Protein AF-A0A948V8E2-F1 (afdb_monomer_lite)

Sequence (60 aa):
MDIARKIGIGIVMIVPTVVGSGALWHIFHSWLAVIIWVILMAALCGGILSGKSIRGLVSR

Foldseek 3Di:
DDPVVLVVLVVVLVVCLVVVLVVQCVPPVDPVSNVVSNVVSVVVSVCVSVVVDCVVVPPD

Structure (mmCIF, N/CA/C/O backbone):
data_AF-A0A948V8E2-F1
#
_entry.id   AF-A0A948V8E2-F1
#
loop_
_atom_site.group_PDB
_atom_site.id
_atom_site.type_symbol
_atom_site.label_atom_id
_atom_site.label_alt_id
_atom_site.label_comp_id
_atom_site.label_asym_id
_atom_site.label_entity_id
_atom_site.label_seq_id
_atom_site.pdbx_PDB_ins_code
_atom_site.Cartn_x
_atom_site.Cartn_y
_atom_site.Cartn_z
_atom_site.occupancy
_atom_site.B_iso_or_equiv
_atom_site.auth_seq_id
_atom_site.auth_comp_id
_atom_site.auth_asym_id
_atom_site.auth_atom_id
_atom_site.pdbx_PDB_model_num
ATOM 1 N N . MET A 1 1 ? -14.530 7.783 13.238 1.00 73.00 1 MET A N 1
ATOM 2 C CA . MET A 1 1 ? -13.982 6.410 13.286 1.00 73.00 1 MET A CA 1
ATOM 3 C C . MET A 1 1 ? -13.155 6.302 14.544 1.00 73.00 1 MET A C 1
ATOM 5 O O . MET A 1 1 ? -12.299 7.165 14.734 1.00 73.00 1 MET A O 1
ATOM 9 N N . ASP A 1 2 ? -13.416 5.292 15.365 1.00 90.81 2 ASP A N 1
ATOM 10 C CA . ASP A 1 2 ? -12.656 5.023 16.587 1.00 90.81 2 ASP A CA 1
ATOM 11 C C . ASP A 1 2 ? -11.171 4.830 16.273 1.00 90.81 2 ASP A C 1
ATOM 13 O O . ASP A 1 2 ? -10.808 4.353 15.190 1.00 90.81 2 ASP A O 1
ATOM 17 N N . ILE A 1 3 ? -10.303 5.204 17.213 1.00 88.94 3 ILE A N 1
ATOM 18 C CA . ILE A 1 3 ? -8.849 5.172 17.010 1.00 88.94 3 ILE A CA 1
ATOM 19 C C . ILE A 1 3 ? -8.359 3.755 16.680 1.00 88.94 3 ILE A C 1
ATOM 21 O O . ILE A 1 3 ? -7.575 3.575 15.751 1.00 88.94 3 ILE A O 1
ATOM 25 N N . ALA A 1 4 ? -8.926 2.742 17.344 1.00 90.62 4 ALA A N 1
ATOM 26 C CA . ALA A 1 4 ? -8.636 1.333 17.095 1.00 90.62 4 ALA A CA 1
ATOM 27 C C . ALA A 1 4 ? -8.952 0.929 15.646 1.00 90.62 4 ALA A C 1
ATOM 29 O O . ALA A 1 4 ? -8.165 0.246 14.995 1.00 90.62 4 ALA A O 1
ATOM 30 N N . ARG A 1 5 ? -10.069 1.422 15.096 1.00 89.12 5 ARG A N 1
ATOM 31 C CA . ARG A 1 5 ? -10.471 1.145 13.713 1.00 89.12 5 ARG A CA 1
ATOM 32 C C . ARG A 1 5 ? -9.547 1.826 12.703 1.00 89.12 5 ARG A C 1
ATOM 34 O O . ARG A 1 5 ? -9.232 1.226 11.681 1.00 89.12 5 ARG A O 1
ATOM 41 N N . LYS A 1 6 ? -9.083 3.050 12.981 1.00 88.12 6 LYS A N 1
ATOM 42 C CA . LYS A 1 6 ? -8.100 3.746 12.129 1.00 88.12 6 LYS A CA 1
ATOM 43 C C . LYS A 1 6 ? -6.760 3.011 12.093 1.00 88.12 6 LYS A C 1
ATOM 45 O O . LYS A 1 6 ? -6.206 2.822 11.015 1.00 88.12 6 LYS A O 1
ATOM 50 N N . ILE A 1 7 ? -6.280 2.562 13.253 1.00 92.00 7 ILE A N 1
ATOM 51 C CA . ILE A 1 7 ? -5.039 1.787 13.367 1.00 92.00 7 ILE A CA 1
ATOM 52 C C . ILE A 1 7 ? -5.172 0.457 12.615 1.00 92.00 7 ILE A C 1
ATOM 54 O O . ILE A 1 7 ? -4.307 0.131 11.806 1.00 92.00 7 ILE A O 1
ATOM 58 N N . GLY A 1 8 ? -6.282 -0.266 12.800 1.00 91.62 8 GLY A N 1
ATOM 59 C CA . GLY A 1 8 ? -6.539 -1.522 12.088 1.00 91.62 8 GLY A CA 1
ATOM 60 C C . GLY A 1 8 ? -6.540 -1.360 10.564 1.00 91.62 8 GLY A C 1
ATOM 61 O O . GLY A 1 8 ? -5.929 -2.158 9.860 1.00 91.62 8 GLY A O 1
ATOM 62 N N . ILE A 1 9 ? -7.153 -0.289 10.049 1.00 92.12 9 ILE A N 1
ATOM 63 C CA . ILE A 1 9 ? -7.131 0.027 8.612 1.00 92.12 9 ILE A CA 1
ATOM 64 C C . ILE A 1 9 ? -5.708 0.328 8.142 1.00 92.12 9 ILE A C 1
ATOM 66 O O . ILE A 1 9 ? -5.288 -0.206 7.120 1.00 92.12 9 ILE A O 1
ATOM 70 N N . GLY A 1 10 ? -4.954 1.136 8.893 1.00 90.06 10 GLY A N 1
ATOM 71 C CA . GLY A 1 10 ? -3.559 1.433 8.574 1.00 90.06 10 GLY A CA 1
ATOM 72 C C . GLY A 1 10 ? -2.716 0.165 8.433 1.00 90.06 10 GLY A C 1
ATOM 73 O O . GLY A 1 10 ? -2.020 0.014 7.435 1.00 90.06 10 GLY A O 1
ATOM 74 N N . ILE A 1 11 ? -2.845 -0.777 9.374 1.00 93.25 11 ILE A N 1
ATOM 75 C CA . ILE A 1 11 ? -2.119 -2.057 9.354 1.00 93.25 11 ILE A CA 1
ATOM 76 C C . ILE A 1 11 ? -2.499 -2.894 8.126 1.00 93.25 11 ILE A C 1
ATOM 78 O O . ILE A 1 11 ? -1.618 -3.373 7.415 1.00 93.25 11 ILE A O 1
ATOM 82 N N . VAL A 1 12 ? -3.794 -3.044 7.830 1.00 94.38 12 VAL A N 1
ATOM 83 C CA . VAL A 1 12 ? -4.252 -3.825 6.666 1.00 94.38 12 VAL A CA 1
ATOM 84 C C . VAL A 1 12 ? -3.769 -3.211 5.351 1.00 94.38 12 VAL A C 1
ATOM 86 O O . VAL A 1 12 ? -3.430 -3.951 4.432 1.00 94.38 12 VAL A O 1
ATOM 89 N N . MET A 1 13 ? -3.665 -1.881 5.266 1.00 95.12 13 MET A N 1
ATOM 90 C CA . MET A 1 13 ? -3.184 -1.180 4.069 1.00 95.12 13 MET A CA 1
ATOM 91 C C . MET A 1 13 ? -1.676 -1.346 3.816 1.00 95.12 13 MET A C 1
ATOM 93 O O . MET A 1 13 ? -1.224 -1.107 2.693 1.00 95.12 13 MET A O 1
ATOM 97 N N . ILE A 1 14 ? -0.890 -1.816 4.792 1.00 94.50 14 ILE A N 1
ATOM 98 C CA . ILE A 1 14 ? 0.533 -2.136 4.582 1.00 94.50 14 ILE A CA 1
ATOM 99 C C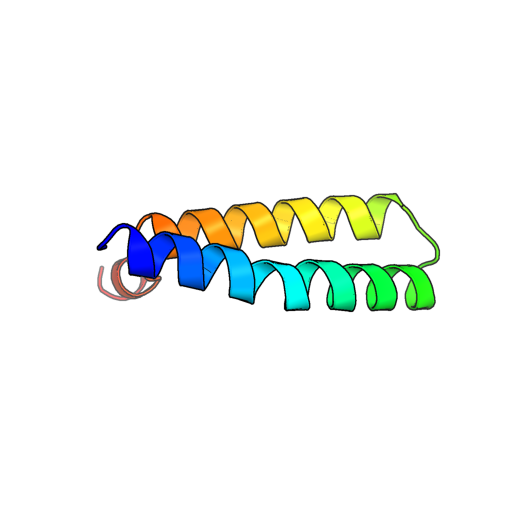 . ILE A 1 14 ? 0.680 -3.302 3.596 1.00 94.50 14 ILE A C 1
ATOM 101 O O . ILE A 1 14 ? 1.508 -3.237 2.690 1.00 94.50 14 ILE A O 1
ATOM 105 N N . VAL A 1 15 ? -0.157 -4.338 3.718 1.00 96.31 15 VAL A N 1
ATOM 106 C CA . VAL A 1 15 ? -0.085 -5.549 2.882 1.00 96.31 15 VAL A CA 1
ATOM 107 C C . VAL A 1 15 ? -0.199 -5.243 1.378 1.00 96.31 15 VAL A C 1
ATOM 109 O O . VAL A 1 15 ? 0.741 -5.568 0.652 1.00 96.31 15 VAL A O 1
ATOM 112 N N . PRO A 1 16 ? -1.264 -4.589 0.866 1.00 95.31 16 PRO A N 1
ATOM 113 C CA . PRO A 1 16 ? -1.369 -4.273 -0.559 1.00 95.31 16 PRO A CA 1
ATOM 114 C C . PRO A 1 16 ? -0.307 -3.266 -1.020 1.00 95.31 16 PRO A C 1
ATOM 116 O O . PRO A 1 16 ? 0.107 -3.301 -2.179 1.00 95.31 16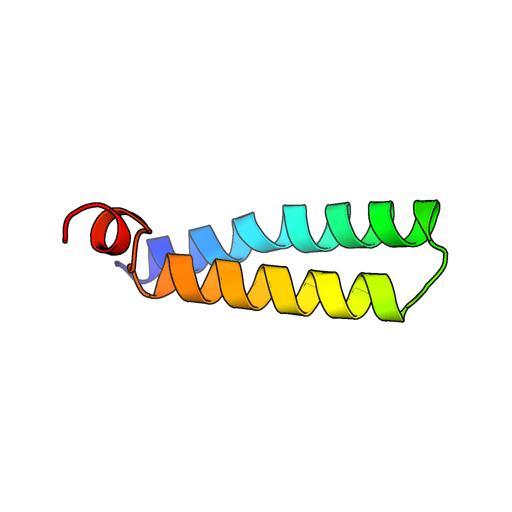 PRO A O 1
ATOM 119 N N . THR A 1 17 ? 0.187 -2.404 -0.125 1.00 96.31 17 THR A N 1
ATOM 120 C CA . THR A 1 17 ? 1.276 -1.475 -0.452 1.00 96.31 17 THR A CA 1
ATOM 121 C C . THR A 1 17 ? 2.571 -2.237 -0.726 1.00 96.31 17 THR A C 1
ATOM 123 O O . THR A 1 17 ? 3.185 -2.029 -1.770 1.00 96.31 17 THR A O 1
ATOM 126 N N . VAL A 1 18 ? 2.959 -3.164 0.153 1.00 95.88 18 VAL A N 1
ATOM 127 C CA . VAL A 1 18 ? 4.191 -3.957 0.006 1.00 95.88 18 VAL A CA 1
ATOM 128 C C . VAL A 1 18 ? 4.072 -4.960 -1.142 1.00 95.88 18 VAL A C 1
ATOM 130 O O . VAL A 1 18 ? 4.931 -4.986 -2.023 1.00 95.88 18 VAL A O 1
ATOM 133 N N . VAL A 1 19 ? 2.990 -5.744 -1.179 1.00 97.31 19 VAL A N 1
ATOM 134 C CA . VAL A 1 19 ? 2.778 -6.774 -2.211 1.00 97.31 19 VAL A CA 1
ATOM 135 C C . VAL A 1 19 ? 2.652 -6.139 -3.598 1.00 97.31 19 VAL A C 1
ATOM 137 O O . VAL A 1 19 ? 3.295 -6.596 -4.541 1.00 97.31 19 VAL A O 1
ATOM 140 N N . GLY A 1 20 ? 1.887 -5.050 -3.726 1.00 96.38 20 GLY A N 1
ATOM 141 C CA . GLY A 1 20 ? 1.742 -4.335 -4.995 1.00 96.38 20 GLY A CA 1
ATOM 142 C C . GLY A 1 20 ? 3.042 -3.679 -5.464 1.00 96.38 20 GLY A C 1
ATOM 143 O O . GLY A 1 20 ? 3.360 -3.740 -6.648 1.00 96.38 20 GLY A O 1
ATOM 144 N N . SER A 1 21 ? 3.851 -3.146 -4.541 1.00 96.31 21 SER A N 1
ATOM 145 C CA . SER A 1 21 ? 5.182 -2.613 -4.868 1.00 96.31 21 SER A CA 1
ATOM 146 C C . SER A 1 21 ? 6.111 -3.700 -5.415 1.00 96.31 21 SER A C 1
ATOM 148 O O . SER A 1 21 ? 6.777 -3.482 -6.424 1.00 96.31 21 SER A O 1
ATOM 150 N N . GLY A 1 22 ? 6.124 -4.887 -4.795 1.00 95.81 22 GLY A N 1
ATOM 151 C CA . GLY A 1 22 ? 6.909 -6.029 -5.271 1.00 95.81 22 GLY A CA 1
ATOM 152 C C . GLY A 1 22 ? 6.460 -6.522 -6.650 1.00 95.81 22 GLY A C 1
ATOM 153 O O . GLY A 1 22 ? 7.293 -6.772 -7.521 1.00 95.81 22 GLY A O 1
ATOM 154 N N . ALA A 1 23 ? 5.147 -6.584 -6.883 1.00 96.75 23 ALA A N 1
ATOM 155 C CA . ALA A 1 23 ? 4.591 -6.943 -8.185 1.00 96.75 23 ALA A CA 1
ATOM 156 C C . ALA A 1 23 ? 4.977 -5.928 -9.276 1.00 96.75 23 ALA A C 1
ATOM 158 O O . ALA A 1 23 ? 5.416 -6.315 -10.358 1.00 96.75 23 ALA A O 1
ATOM 159 N N . LEU A 1 24 ? 4.873 -4.628 -8.986 1.00 97.31 24 LEU A N 1
ATOM 160 C CA . LEU A 1 24 ? 5.249 -3.573 -9.929 1.00 97.31 24 LEU A CA 1
ATOM 161 C C . LEU A 1 24 ? 6.743 -3.559 -10.227 1.00 97.31 24 LEU A C 1
ATOM 163 O O . LEU A 1 24 ? 7.126 -3.345 -11.376 1.00 97.31 24 LEU A O 1
ATOM 167 N N . TRP A 1 25 ? 7.580 -3.828 -9.225 1.00 97.00 25 TRP A N 1
ATOM 168 C CA . TRP A 1 25 ? 9.009 -3.994 -9.443 1.00 97.00 25 TRP A CA 1
ATOM 169 C C . TRP A 1 25 ? 9.295 -5.157 -10.396 1.00 97.00 25 TRP A C 1
ATOM 171 O O . TRP A 1 25 ? 1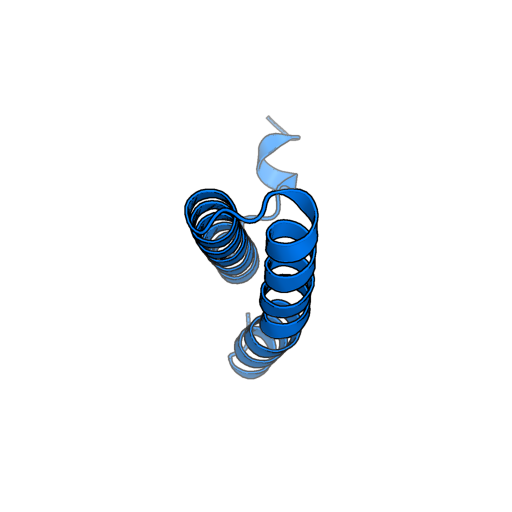0.018 -4.981 -11.368 1.00 97.00 25 TRP A O 1
ATOM 181 N N . HIS A 1 26 ? 8.676 -6.318 -10.175 1.00 97.00 26 HIS A N 1
ATOM 182 C CA . HIS A 1 26 ? 8.887 -7.493 -11.020 1.00 97.00 26 HIS A CA 1
ATOM 183 C C . HIS A 1 26 ? 8.454 -7.269 -12.482 1.00 97.00 26 HIS A C 1
ATOM 185 O O . HIS A 1 26 ? 9.094 -7.774 -13.400 1.00 97.00 26 HIS A O 1
ATOM 191 N N . ILE A 1 27 ? 7.388 -6.495 -12.715 1.00 96.88 27 ILE A N 1
ATOM 192 C CA . ILE A 1 27 ? 6.854 -6.243 -14.064 1.00 96.88 27 ILE A CA 1
ATOM 193 C C . ILE A 1 27 ? 7.625 -5.128 -14.780 1.00 96.88 27 ILE A C 1
ATOM 195 O O . ILE A 1 27 ? 8.027 -5.293 -15.927 1.00 96.88 27 ILE A O 1
ATOM 199 N N . PHE A 1 28 ? 7.827 -3.988 -14.118 1.00 96.44 28 PHE A N 1
ATOM 200 C CA . PHE A 1 28 ? 8.346 -2.778 -14.763 1.00 96.44 28 PHE A CA 1
ATOM 201 C C . PHE A 1 28 ? 9.826 -2.514 -14.481 1.00 96.44 28 PHE A C 1
ATOM 203 O O . PHE A 1 28 ? 10.416 -1.683 -15.167 1.00 96.44 28 PHE A O 1
ATOM 210 N N . HIS A 1 29 ? 10.415 -3.156 -13.462 1.00 95.44 29 HIS A N 1
ATOM 211 C CA . HIS A 1 29 ? 11.787 -2.912 -12.987 1.00 95.44 29 HIS A CA 1
ATOM 212 C C . HIS A 1 29 ? 12.108 -1.413 -12.813 1.00 95.44 29 HIS A C 1
ATOM 214 O O . HIS A 1 29 ? 13.226 -0.956 -13.037 1.00 95.44 29 HIS A O 1
ATOM 220 N N . SER A 1 30 ? 11.098 -0.624 -12.430 1.00 94.81 30 SER A N 1
ATOM 221 C CA . SER A 1 30 ? 11.172 0.833 -12.361 1.00 94.81 30 SER A CA 1
ATOM 222 C C . SER A 1 30 ? 10.776 1.324 -10.980 1.00 94.81 30 SER A C 1
ATOM 224 O O . SER A 1 30 ? 9.651 1.119 -10.519 1.00 94.81 30 SER A O 1
ATOM 226 N N . TRP A 1 31 ? 11.689 2.054 -10.341 1.00 93.25 31 TRP A N 1
ATOM 227 C CA . TRP A 1 31 ? 11.432 2.721 -9.065 1.00 93.25 31 TRP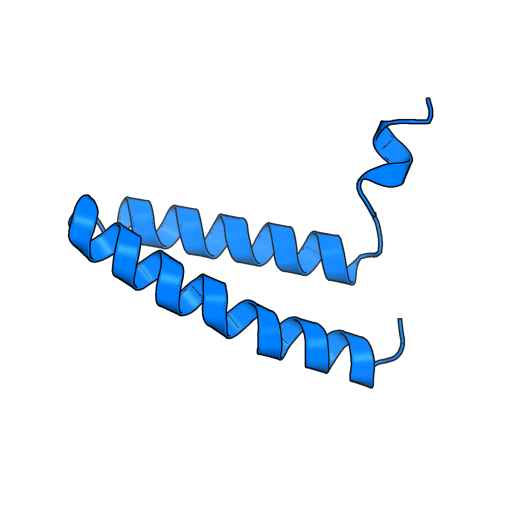 A CA 1
ATOM 228 C C . TRP A 1 31 ? 10.323 3.766 -9.166 1.00 93.25 31 TRP A C 1
ATOM 230 O O . TRP A 1 31 ? 9.593 3.982 -8.204 1.00 93.25 31 TRP A O 1
ATOM 240 N N . LEU A 1 32 ? 10.150 4.377 -10.340 1.00 96.38 32 LEU A N 1
ATOM 241 C CA . LEU A 1 32 ? 9.118 5.383 -10.562 1.00 96.38 32 LEU A CA 1
ATOM 242 C C . LEU A 1 32 ? 7.716 4.752 -10.474 1.00 96.38 32 LEU A C 1
ATOM 244 O O . LEU A 1 32 ? 6.832 5.318 -9.835 1.00 96.38 32 LEU A O 1
ATOM 248 N N . ALA A 1 33 ? 7.539 3.537 -11.006 1.00 94.81 33 ALA A N 1
ATOM 249 C CA . ALA A 1 33 ? 6.290 2.781 -10.875 1.00 94.81 33 ALA A CA 1
ATOM 250 C C . ALA A 1 33 ? 5.974 2.435 -9.407 1.00 94.81 33 ALA A C 1
ATOM 252 O O . ALA A 1 33 ? 4.835 2.584 -8.964 1.00 94.81 33 ALA A O 1
ATOM 253 N N . VAL A 1 34 ? 6.991 2.039 -8.634 1.00 96.75 34 VAL A N 1
ATOM 254 C CA . VAL A 1 34 ? 6.851 1.746 -7.197 1.00 96.75 34 VAL A CA 1
ATOM 255 C C . VAL A 1 34 ? 6.477 3.004 -6.405 1.00 96.75 34 VAL A C 1
ATOM 257 O O . VAL A 1 34 ? 5.558 2.967 -5.591 1.00 96.75 34 VAL A O 1
ATOM 260 N N . ILE A 1 35 ? 7.133 4.139 -6.666 1.00 97.12 35 ILE A N 1
ATOM 261 C CA . ILE A 1 35 ? 6.840 5.411 -5.987 1.00 97.12 35 ILE A CA 1
ATOM 262 C C . ILE A 1 35 ? 5.402 5.861 -6.267 1.00 97.12 35 ILE A C 1
ATOM 264 O O . ILE A 1 35 ? 4.680 6.212 -5.332 1.00 97.12 35 ILE A O 1
ATOM 268 N N . ILE A 1 36 ? 4.959 5.805 -7.529 1.00 96.88 36 ILE A N 1
ATOM 269 C CA . ILE A 1 36 ? 3.577 6.143 -7.901 1.00 96.88 36 ILE A CA 1
ATOM 270 C C . ILE A 1 36 ? 2.584 5.263 -7.135 1.00 96.88 36 ILE A C 1
ATOM 272 O O . ILE A 1 36 ? 1.593 5.768 -6.607 1.00 96.88 36 ILE A O 1
ATOM 276 N N . TRP A 1 37 ? 2.859 3.964 -7.025 1.00 96.50 37 TRP A N 1
ATOM 277 C CA . TRP A 1 37 ? 2.000 3.035 -6.296 1.00 96.50 37 TRP A CA 1
ATOM 278 C C . TRP A 1 37 ? 1.893 3.351 -4.809 1.00 96.50 37 TRP A C 1
ATOM 280 O O . TRP A 1 37 ? 0.790 3.378 -4.265 1.00 96.50 37 TRP A O 1
ATOM 290 N N . VAL A 1 38 ? 3.016 3.639 -4.152 1.00 96.12 38 VAL A N 1
ATOM 291 C CA . VAL A 1 38 ? 3.027 4.005 -2.731 1.00 96.12 38 VAL A CA 1
ATOM 292 C C . VAL A 1 38 ? 2.231 5.290 -2.494 1.00 96.12 38 VAL A C 1
ATOM 294 O O . VAL A 1 38 ? 1.431 5.346 -1.559 1.00 96.12 38 VAL A O 1
ATOM 297 N N . ILE A 1 39 ? 2.375 6.298 -3.362 1.00 96.69 39 ILE A N 1
ATOM 298 C CA . ILE A 1 39 ? 1.594 7.545 -3.282 1.00 96.69 39 ILE A CA 1
ATOM 299 C C . ILE A 1 39 ? 0.096 7.259 -3.456 1.00 96.69 39 ILE A C 1
ATOM 301 O O . ILE A 1 39 ? -0.727 7.770 -2.694 1.00 96.69 39 ILE A O 1
ATOM 305 N N . LEU A 1 40 ? -0.264 6.409 -4.420 1.00 96.06 40 LEU A N 1
ATOM 306 C CA . LEU A 1 40 ? -1.649 6.021 -4.677 1.00 96.06 40 LEU A CA 1
ATOM 307 C C . LEU A 1 40 ? -2.263 5.282 -3.476 1.00 96.06 40 LEU A C 1
ATOM 309 O O . LEU A 1 40 ? -3.377 5.600 -3.059 1.00 96.06 40 LEU A O 1
ATOM 313 N N . MET A 1 41 ? -1.520 4.362 -2.856 1.00 95.19 41 MET A N 1
ATOM 314 C CA . MET A 1 41 ? -1.954 3.656 -1.646 1.00 95.19 41 MET A CA 1
ATOM 315 C C . MET A 1 41 ? -2.073 4.582 -0.432 1.00 95.19 41 MET A C 1
ATOM 317 O O . MET A 1 41 ? -3.026 4.456 0.340 1.00 95.19 41 MET A O 1
ATOM 321 N N . ALA A 1 42 ? -1.170 5.554 -0.281 1.00 93.25 42 ALA A N 1
ATOM 322 C CA . ALA A 1 42 ? -1.261 6.567 0.768 1.00 93.25 42 ALA A CA 1
ATOM 323 C C . ALA A 1 42 ? -2.518 7.439 0.608 1.00 93.25 42 ALA A C 1
ATOM 325 O O . ALA A 1 42 ? -3.238 7.668 1.582 1.00 93.25 42 ALA A O 1
ATOM 326 N N . ALA A 1 43 ? -2.833 7.864 -0.620 1.00 93.44 43 ALA A N 1
ATOM 327 C CA . ALA A 1 43 ? -4.044 8.627 -0.919 1.00 93.44 43 ALA A CA 1
ATOM 328 C C . ALA A 1 43 ? -5.321 7.811 -0.655 1.00 93.44 43 ALA A C 1
ATOM 330 O O . ALA A 1 43 ? -6.261 8.320 -0.040 1.00 93.44 43 ALA A O 1
ATOM 331 N N . LEU A 1 44 ? -5.344 6.531 -1.049 1.00 91.75 44 LEU A N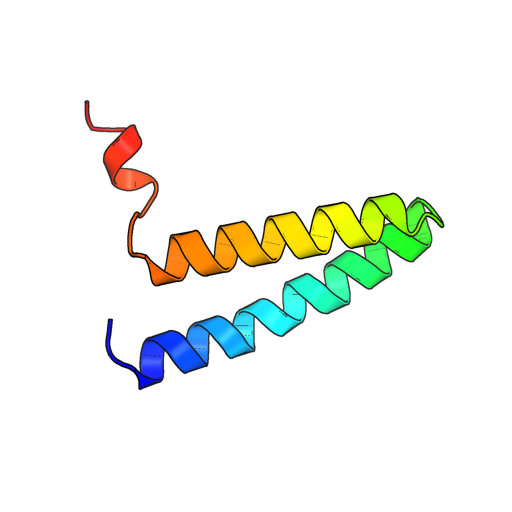 1
ATOM 332 C CA . LEU A 1 44 ? -6.450 5.614 -0.757 1.00 91.75 44 LEU A CA 1
ATOM 333 C C . LEU A 1 44 ? -6.643 5.421 0.749 1.00 91.75 44 LEU A C 1
ATOM 335 O O . LEU A 1 44 ? -7.762 5.549 1.245 1.00 91.75 44 LEU A O 1
ATOM 339 N N . CYS A 1 45 ? -5.561 5.169 1.488 1.00 91.38 45 CYS A N 1
ATOM 340 C CA . CYS A 1 45 ? -5.598 5.040 2.943 1.00 91.38 45 CYS A CA 1
ATOM 341 C C . CYS A 1 45 ? -6.136 6.324 3.594 1.00 91.38 45 CYS A C 1
ATOM 343 O O . CYS A 1 45 ? -7.049 6.265 4.419 1.00 91.38 45 CYS A O 1
ATOM 345 N N . GLY A 1 46 ? -5.660 7.493 3.152 1.00 89.56 46 GLY A N 1
ATOM 346 C CA . GLY A 1 46 ? -6.164 8.798 3.582 1.00 89.56 46 GLY A CA 1
ATOM 347 C C . GLY A 1 46 ? -7.655 8.999 3.286 1.00 89.56 46 GLY A C 1
ATOM 348 O O . GLY A 1 46 ? -8.396 9.461 4.153 1.00 89.56 46 GLY A O 1
ATOM 349 N N . GLY A 1 47 ? -8.127 8.592 2.104 1.00 88.19 47 GLY A N 1
ATOM 350 C CA . GLY A 1 47 ? -9.542 8.641 1.726 1.00 88.19 47 GLY A CA 1
ATOM 351 C C . GLY A 1 47 ? -10.424 7.754 2.610 1.00 88.19 47 GLY A C 1
ATOM 352 O O . GLY A 1 47 ? -11.454 8.209 3.115 1.00 88.19 47 GLY A O 1
ATOM 353 N N . ILE A 1 48 ? -9.981 6.520 2.871 1.00 88.12 48 ILE A N 1
ATOM 354 C CA . ILE A 1 48 ? -10.667 5.570 3.758 1.00 88.12 48 ILE A CA 1
ATOM 355 C C . ILE A 1 48 ? -10.725 6.121 5.191 1.00 88.12 48 ILE A C 1
ATOM 357 O O . ILE A 1 48 ? -11.787 6.114 5.815 1.00 88.12 48 ILE A O 1
ATOM 361 N N . LEU A 1 49 ? -9.608 6.649 5.702 1.00 88.19 49 LEU A N 1
ATOM 362 C CA . LEU A 1 49 ? -9.508 7.249 7.039 1.00 88.19 49 LEU A CA 1
ATOM 363 C C . LEU A 1 49 ? -10.334 8.533 7.183 1.00 88.19 49 LEU A C 1
ATOM 365 O O . LEU A 1 49 ? -10.842 8.820 8.269 1.00 88.19 49 LEU A O 1
ATOM 369 N N . SER A 1 50 ? -10.477 9.305 6.103 1.00 83.25 50 SER A N 1
ATOM 370 C CA . SER A 1 50 ? -11.289 10.523 6.078 1.00 83.25 50 SER A CA 1
ATOM 371 C C . SER A 1 50 ? -12.790 10.223 6.105 1.00 83.25 50 SER A C 1
ATOM 373 O O . SER A 1 50 ? -13.579 11.148 6.295 1.00 83.25 50 SER A O 1
ATOM 375 N N . GLY A 1 51 ? -13.214 8.973 5.886 1.00 67.56 51 GLY A N 1
ATOM 376 C CA . GLY A 1 51 ? -14.630 8.605 5.866 1.00 67.56 51 GLY A CA 1
ATOM 377 C C . GLY A 1 51 ? -15.413 9.191 4.686 1.0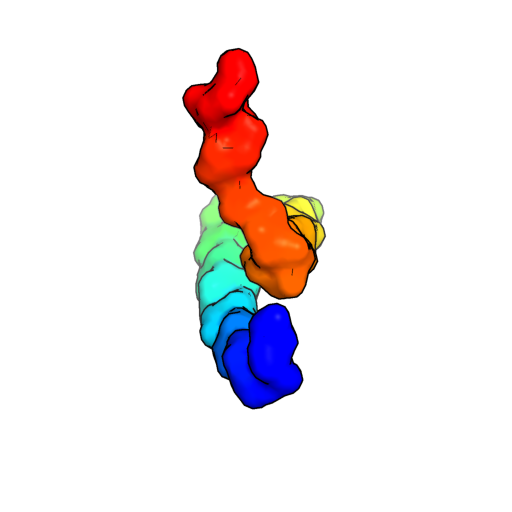0 67.56 51 GLY A C 1
ATOM 378 O O . GLY A 1 51 ? -16.623 8.981 4.604 1.00 67.56 51 GLY A O 1
ATOM 379 N N . LYS A 1 52 ? -14.740 9.870 3.740 1.00 58.84 52 LYS A N 1
ATOM 380 C CA . LYS A 1 52 ? -15.287 10.205 2.420 1.00 58.84 52 LYS A CA 1
ATOM 381 C C . LYS A 1 52 ? -15.349 8.921 1.606 1.00 58.84 52 LYS A C 1
ATOM 383 O O . LYS A 1 52 ? -14.546 8.669 0.715 1.00 58.84 52 LYS A O 1
ATOM 388 N N . SER A 1 53 ? -16.308 8.075 1.957 1.00 50.16 53 SER A N 1
ATOM 389 C CA . SER A 1 53 ? -16.742 7.016 1.069 1.00 50.16 53 SER A CA 1
ATOM 390 C C . SER A 1 53 ? -17.152 7.667 -0.255 1.00 50.16 53 SER A C 1
ATOM 392 O O . SER A 1 53 ? -17.883 8.660 -0.266 1.00 50.16 53 SER A O 1
ATOM 394 N N . ILE A 1 54 ? -16.710 7.077 -1.364 1.00 52.72 54 ILE A N 1
ATOM 395 C CA . ILE A 1 54 ? -17.125 7.368 -2.749 1.00 52.72 54 ILE A CA 1
ATOM 396 C C . ILE A 1 54 ? -18.656 7.505 -2.914 1.00 52.72 54 ILE A C 1
ATOM 398 O O . ILE A 1 54 ? -19.133 8.100 -3.874 1.00 52.72 54 ILE A O 1
ATOM 402 N N . ARG A 1 55 ? -19.442 7.043 -1.936 1.00 49.09 55 ARG A N 1
ATOM 403 C CA . ARG A 1 55 ? -20.896 7.194 -1.855 1.00 49.09 55 ARG A CA 1
ATOM 404 C C . ARG A 1 55 ? -21.412 8.642 -1.920 1.00 49.09 55 ARG A C 1
ATOM 406 O O . ARG A 1 55 ? -22.549 8.831 -2.324 1.00 49.09 55 ARG A O 1
ATOM 413 N N . GLY A 1 56 ? -20.606 9.650 -1.569 1.00 47.00 56 GLY A N 1
ATOM 414 C CA . GLY A 1 56 ? -20.993 11.067 -1.698 1.00 47.00 56 GLY A CA 1
ATOM 415 C C . GLY A 1 56 ? -20.855 11.660 -3.109 1.00 47.00 56 GLY A C 1
ATOM 416 O O . GLY A 1 56 ? -21.390 12.734 -3.365 1.00 47.00 56 GLY A O 1
ATOM 417 N N . LEU A 1 57 ? -20.147 10.979 -4.017 1.00 52.00 57 LEU A N 1
ATOM 418 C CA . LEU A 1 57 ? -19.937 11.410 -5.409 1.00 52.00 57 LEU A CA 1
ATOM 419 C C . LEU A 1 57 ? -20.998 10.864 -6.379 1.00 52.00 57 LEU A C 1
ATOM 421 O O . LEU A 1 57 ? -21.096 11.356 -7.493 1.00 52.00 57 LEU A O 1
ATOM 425 N N . VAL A 1 58 ? -21.790 9.870 -5.957 1.00 53.78 58 VAL A N 1
ATOM 426 C CA . VAL A 1 58 ? -22.835 9.215 -6.774 1.00 53.78 58 VAL A CA 1
ATOM 427 C C . VAL A 1 58 ? -24.253 9.706 -6.426 1.00 53.78 58 VAL A C 1
ATOM 429 O O . VAL A 1 58 ? -25.204 9.362 -7.115 1.00 53.78 58 VAL A O 1
ATOM 432 N N . SER A 1 59 ? -24.428 10.526 -5.381 1.00 43.44 59 SER A N 1
ATOM 433 C CA . SER A 1 59 ? -25.748 11.036 -4.962 1.00 43.44 59 SER A CA 1
ATOM 434 C C . SER A 1 59 ? -25.959 12.540 -5.203 1.00 43.44 59 SER A C 1
ATOM 436 O O . SER A 1 59 ? -26.670 13.177 -4.422 1.00 43.44 59 SER A O 1
ATOM 438 N N . ARG A 1 60 ? -25.319 13.134 -6.215 1.00 42.72 60 ARG A N 1
ATOM 439 C CA . ARG A 1 60 ? -25.601 14.512 -6.643 1.00 42.72 60 ARG A CA 1
ATOM 440 C C . ARG A 1 60 ? -26.043 14.548 -8.090 1.00 42.72 60 ARG A C 1
ATOM 442 O O . ARG A 1 60 ? -25.383 13.862 -8.896 1.00 42.72 60 ARG A O 1
#

Radius of gyration: 13.97 Å; chains: 1; bounding box: 38×22×32 Å

Secondary structure (DSSP, 8-state):
--HHHHHHHHHHHHHHHHHHHHHHHHHH--HHHHHHHHHHHHHHHHHHHTT--GGGTS--

pLDDT: mean 86.42, std 16.27, range [42.72, 97.31]